Protein AF-A0A1G2HMM0-F1 (afdb_monomer)

Nearest PDB structures (foldseek):
  8q3y-assembly1_B  TM=4.687E-01  e=1.416E-02  Thermoanaerobacter brockii subsp. finnii Ako-1
  4p80-assembly1_A  TM=5.325E-01  e=2.859E-01  synthetic construct
  1a4x-assembly1_A  TM=4.377E-01  e=9.045E-02  Bacillus subtilis
  4p82-assembly1_A-2  TM=4.622E-01  e=2.859E-01  Bacillus subtilis subsp. subtilis str. 168
  4p83-assembly1_D  TM=4.315E-01  e=6.158E-01  synthetic construct

Solvent-accessible surface area (backbone atoms only — not comparable to full-atom values): 6374 Å² total; per-residue (Å²): 109,69,61,59,55,53,50,54,65,73,65,44,81,88,54,83,81,65,60,66,46,81,40,96,29,42,68,71,53,42,52,49,49,49,53,52,44,58,65,49,33,76,83,35,73,77,48,70,69,42,43,50,33,15,36,22,81,91,73,45,28,36,37,44,76,97,48,93,69,62,46,52,39,88,78,45,58,69,69,59,39,51,50,52,52,51,52,51,52,49,54,50,51,51,54,52,53,51,53,54,54,43,58,77,64,68,77,62,135

pLDDT: mean 88.23, std 8.64, range [52.84, 97.75]

InterPro domains:
  IPR001162 UvrC, RNAse H endonuclease domain [PF08459] (1-96)
  IPR001162 UvrC, RNAse H endonuclease domain [PS50165] (1-36)
  IPR038476 UvrC, RNAse H endonuclease domain superfamily [G3DSA:3.30.420.340] (1-106)
  IPR050066 UvrABC system protein C [PTHR30562] (1-108)

Organism: NCBI:txid1802200

Radius of gyration: 15.47 Å; Cα contacts (8 Å, |Δi|>4): 111; chains: 1; bounding box: 44×39×35 Å

Mean predicted aligned error: 5.34 Å

Foldseek 3Di:
DLLVVLLCVLPDPPDDDDQEDEAEADPVSQVSNVVSLVVSCVPDVVSVRYWYWYAHPVQCWIDTPPDPDTDRLVVDDPVSSVVSVVVNVVVVVVVVVVVVVCVVVPVDD

Structure (mmCIF, N/CA/C/O backbone):
data_AF-A0A1G2HMM0-F1
#
_entry.id   AF-A0A1G2HMM0-F1
#
loop_
_atom_site.group_PDB
_atom_site.id
_atom_site.type_symbol
_atom_site.label_atom_id
_atom_site.label_alt_id
_atom_site.label_comp_id
_atom_site.label_asym_id
_atom_site.label_entity_id
_atom_site.label_seq_id
_atom_site.pdbx_PDB_ins_code
_atom_site.Cartn_x
_atom_site.Cartn_y
_atom_site.Cartn_z
_atom_site.occupancy
_atom_site.B_iso_or_equiv
_atom_site.auth_seq_id
_atom_site.auth_comp_id
_atom_site.auth_asym_id
_atom_site.auth_atom_id
_atom_site.pdbx_PDB_model_num
ATOM 1 N N . MET A 1 1 ? 14.718 0.264 -1.260 1.00 81.88 1 MET A N 1
ATOM 2 C CA . MET A 1 1 ? 14.038 -0.746 -2.104 1.00 81.88 1 MET A CA 1
ATOM 3 C C . MET A 1 1 ? 12.610 -0.332 -2.466 1.00 81.88 1 MET A C 1
ATOM 5 O O . MET A 1 1 ? 12.361 -0.150 -3.644 1.00 81.88 1 MET A O 1
ATOM 9 N N . LEU A 1 2 ? 11.707 -0.089 -1.501 1.00 88.75 2 LEU A N 1
ATOM 10 C CA . LEU A 1 2 ? 10.301 0.268 -1.784 1.00 88.75 2 LEU A CA 1
ATOM 11 C C . LEU A 1 2 ? 10.129 1.514 -2.678 1.00 88.75 2 LEU A C 1
ATOM 13 O O . LEU A 1 2 ? 9.435 1.443 -3.687 1.00 88.75 2 LEU A O 1
ATOM 17 N N . LYS A 1 3 ? 10.792 2.631 -2.338 1.00 90.00 3 LYS A N 1
ATOM 18 C CA . LYS A 1 3 ? 10.731 3.885 -3.117 1.00 90.00 3 LYS A CA 1
ATOM 19 C C . LYS A 1 3 ? 11.086 3.677 -4.596 1.00 90.00 3 LYS A C 1
ATOM 21 O O . LYS A 1 3 ? 10.363 4.137 -5.471 1.00 90.00 3 LYS A O 1
ATOM 26 N N . GLU A 1 4 ? 12.153 2.924 -4.858 1.00 91.25 4 GLU A N 1
ATOM 27 C CA . GLU A 1 4 ? 12.613 2.598 -6.213 1.00 91.25 4 GLU A CA 1
ATOM 28 C C . GLU A 1 4 ? 11.582 1.761 -6.980 1.00 91.25 4 GLU A C 1
ATOM 30 O O . GLU A 1 4 ? 11.251 2.073 -8.121 1.00 91.25 4 GLU A O 1
ATOM 35 N N . THR A 1 5 ? 11.023 0.722 -6.350 1.00 91.31 5 THR A N 1
ATOM 36 C CA . THR A 1 5 ? 9.993 -0.125 -6.971 1.00 91.31 5 THR A CA 1
ATOM 37 C C . THR A 1 5 ? 8.753 0.680 -7.355 1.00 91.31 5 THR A C 1
ATOM 39 O O . THR A 1 5 ? 8.249 0.531 -8.468 1.00 91.31 5 THR A O 1
ATOM 42 N N . ILE A 1 6 ? 8.282 1.554 -6.460 1.00 91.62 6 ILE A N 1
ATOM 43 C CA . ILE A 1 6 ? 7.129 2.422 -6.727 1.00 91.62 6 ILE A CA 1
ATOM 44 C C . ILE A 1 6 ? 7.461 3.395 -7.860 1.00 91.62 6 ILE A C 1
ATOM 46 O O . ILE A 1 6 ? 6.689 3.497 -8.810 1.00 91.62 6 ILE A O 1
ATOM 50 N N . SER A 1 7 ? 8.626 4.046 -7.812 1.00 90.44 7 SER A N 1
ATOM 51 C CA . SER A 1 7 ? 9.073 4.973 -8.857 1.00 90.44 7 SER A CA 1
ATOM 52 C C . SER A 1 7 ? 9.068 4.309 -10.239 1.00 90.44 7 SER A C 1
ATOM 54 O O . SER A 1 7 ? 8.381 4.777 -11.149 1.00 90.44 7 SER A O 1
ATOM 56 N N . ARG A 1 8 ? 9.706 3.135 -10.371 1.00 90.50 8 ARG A N 1
ATOM 57 C CA . ARG A 1 8 ? 9.707 2.351 -11.619 1.00 90.50 8 ARG A CA 1
ATOM 58 C C . ARG A 1 8 ? 8.295 1.998 -12.081 1.00 90.50 8 ARG A C 1
ATOM 60 O O . ARG A 1 8 ? 7.976 2.157 -13.257 1.00 90.50 8 ARG A O 1
ATOM 67 N N . ARG A 1 9 ? 7.429 1.554 -11.161 1.00 90.88 9 ARG A N 1
ATOM 68 C CA . ARG A 1 9 ? 6.044 1.168 -11.471 1.00 90.88 9 ARG A CA 1
ATOM 69 C C . ARG A 1 9 ? 5.217 2.330 -12.024 1.00 90.88 9 ARG A C 1
ATOM 71 O O . ARG A 1 9 ? 4.403 2.102 -12.920 1.00 90.88 9 ARG A O 1
ATOM 78 N N . LEU A 1 10 ? 5.390 3.533 -11.474 1.00 88.69 10 LEU A N 1
ATOM 79 C CA . LEU A 1 10 ? 4.644 4.732 -11.875 1.00 88.69 10 LEU A CA 1
ATOM 80 C C . LEU A 1 10 ? 5.235 5.414 -13.120 1.00 88.69 10 LEU A C 1
ATOM 82 O O . LEU A 1 10 ? 4.523 6.123 -13.835 1.00 88.69 10 LEU A O 1
ATOM 86 N N . GLN A 1 11 ? 6.525 5.200 -13.392 1.00 86.44 11 GLN A N 1
ATOM 87 C CA . GLN A 1 11 ? 7.208 5.710 -14.582 1.00 86.44 11 GLN A CA 1
ATOM 88 C C . GLN A 1 11 ? 6.969 4.847 -15.827 1.00 86.44 11 GLN A C 1
ATOM 90 O O . GLN A 1 11 ? 6.933 5.400 -16.929 1.00 86.44 11 GLN A O 1
ATOM 95 N N . HIS A 1 12 ? 6.700 3.548 -15.668 1.00 88.31 12 HIS A N 1
ATOM 96 C CA . HIS A 1 12 ? 6.463 2.624 -16.780 1.00 88.31 12 HIS A CA 1
ATOM 97 C C . HIS A 1 12 ? 5.312 3.087 -17.694 1.00 88.31 12 HIS A C 1
ATOM 99 O O . HIS A 1 12 ? 4.171 3.208 -17.251 1.00 88.31 12 HIS A O 1
ATOM 105 N N . SER A 1 13 ? 5.604 3.353 -18.970 1.00 83.62 13 SER A N 1
ATOM 106 C CA . SER A 1 13 ? 4.648 3.905 -19.945 1.00 83.62 13 SER A CA 1
ATOM 107 C C . SER A 1 13 ? 3.628 2.884 -20.447 1.00 83.62 13 SER A C 1
ATOM 109 O O . SER A 1 13 ? 2.478 3.242 -20.678 1.00 83.62 13 SER A O 1
ATOM 111 N N . GLU A 1 14 ? 4.039 1.625 -20.602 1.00 88.88 14 GLU A N 1
ATOM 112 C CA . GLU A 1 14 ? 3.194 0.578 -21.200 1.00 88.88 14 GLU A CA 1
ATOM 113 C C . GLU A 1 14 ? 2.233 -0.087 -20.210 1.00 88.88 14 GLU A C 1
ATOM 115 O O . GLU A 1 14 ? 1.310 -0.791 -20.609 1.00 88.88 14 GLU A O 1
ATOM 120 N N . TRP A 1 15 ? 2.453 0.086 -18.906 1.00 88.19 15 TRP A N 1
ATOM 121 C CA . TRP A 1 15 ? 1.640 -0.600 -17.910 1.00 88.19 15 TRP A CA 1
ATOM 122 C C . TRP A 1 15 ? 0.403 0.225 -17.580 1.00 88.19 15 TRP A C 1
ATOM 124 O O . TRP A 1 15 ? 0.524 1.436 -17.362 1.00 88.19 15 TRP A O 1
ATOM 134 N N . PRO A 1 16 ? -0.777 -0.411 -17.451 1.00 87.12 16 PRO A N 1
ATOM 135 C CA . PRO A 1 16 ? -1.977 0.297 -17.048 1.00 87.12 16 PRO A CA 1
ATOM 136 C C . PRO A 1 16 ? -1.739 0.976 -15.703 1.00 87.12 16 PRO A C 1
ATOM 138 O O . PRO A 1 16 ? -1.068 0.441 -14.810 1.00 87.12 16 PRO A O 1
ATOM 141 N N . TYR A 1 17 ? -2.254 2.191 -15.579 1.00 87.81 17 TYR A N 1
ATOM 142 C CA . TYR A 1 17 ? -2.060 2.980 -14.378 1.00 87.81 17 TYR A CA 1
ATOM 143 C C . TYR A 1 17 ? -3.018 2.482 -13.285 1.00 87.81 17 TYR A C 1
ATOM 145 O O . TYR A 1 17 ? -4.212 2.368 -13.560 1.00 87.81 17 TYR A O 1
ATOM 153 N N . PRO A 1 18 ? -2.533 2.147 -12.077 1.00 89.94 18 PRO A N 1
ATOM 154 C CA . PRO A 1 18 ? -3.405 1.637 -11.029 1.00 89.94 18 PRO A CA 1
ATOM 155 C C . PRO A 1 18 ? -4.288 2.752 -10.460 1.00 89.94 18 PRO A C 1
ATOM 157 O O . PRO A 1 18 ? -3.849 3.892 -10.312 1.00 89.94 18 PRO A O 1
ATOM 160 N N . GLU A 1 19 ? -5.514 2.403 -10.082 1.00 90.31 19 GLU A N 1
ATOM 161 C CA . GLU A 1 19 ? -6.402 3.289 -9.316 1.00 90.31 19 GLU A CA 1
ATOM 162 C C . GLU A 1 19 ? -6.118 3.196 -7.811 1.00 90.31 19 GLU A C 1
ATOM 164 O O . GLU A 1 19 ? -6.203 4.189 -7.086 1.00 90.31 19 GLU A O 1
ATOM 169 N N . ILE A 1 20 ? -5.715 2.008 -7.346 1.00 92.88 20 ILE A N 1
ATOM 170 C CA . ILE A 1 20 ? -5.376 1.714 -5.952 1.00 92.88 20 ILE A CA 1
ATOM 171 C C . ILE A 1 20 ? -4.049 0.953 -5.903 1.00 92.88 20 ILE A C 1
ATOM 173 O O . ILE A 1 20 ? -3.806 0.042 -6.695 1.00 92.88 20 ILE A O 1
ATOM 177 N N . MET A 1 21 ? -3.196 1.307 -4.946 1.00 94.00 21 MET A N 1
ATOM 178 C CA . MET A 1 21 ? -1.980 0.573 -4.606 1.00 94.00 21 MET A CA 1
ATOM 179 C C . MET A 1 21 ? -2.031 0.161 -3.135 1.00 94.00 21 MET A C 1
ATOM 181 O O . MET A 1 21 ? -2.099 1.018 -2.255 1.00 94.00 21 MET A O 1
ATOM 185 N N . LEU A 1 22 ? -1.983 -1.150 -2.881 1.00 94.38 22 LEU A N 1
ATOM 186 C CA . LEU A 1 22 ? -1.864 -1.727 -1.543 1.00 94.38 22 LEU A CA 1
ATOM 187 C C . LEU A 1 22 ? -0.401 -2.094 -1.271 1.00 94.38 22 LEU A C 1
ATOM 189 O O . LEU A 1 22 ? 0.229 -2.776 -2.078 1.00 94.38 22 LEU A O 1
ATOM 193 N N . ILE A 1 23 ? 0.134 -1.634 -0.144 1.00 93.50 23 ILE A N 1
ATOM 194 C CA . ILE A 1 23 ? 1.529 -1.835 0.256 1.00 93.50 23 ILE A CA 1
ATOM 195 C C . ILE A 1 23 ? 1.586 -2.718 1.505 1.00 93.50 23 ILE A C 1
ATOM 197 O O . ILE A 1 23 ? 0.928 -2.430 2.505 1.00 93.50 23 ILE A O 1
ATOM 201 N N . ASP A 1 24 ? 2.410 -3.763 1.460 1.00 89.12 24 ASP A N 1
ATOM 202 C CA . ASP A 1 24 ? 2.713 -4.624 2.610 1.00 89.12 24 ASP A CA 1
ATOM 203 C C . ASP A 1 24 ? 3.684 -3.924 3.581 1.00 89.12 24 ASP A C 1
ATOM 205 O O . ASP A 1 24 ? 4.907 -4.094 3.524 1.00 89.12 24 ASP A O 1
ATOM 209 N N . GLY A 1 25 ? 3.107 -3.109 4.467 1.00 87.44 25 GLY A N 1
ATOM 210 C CA . GLY A 1 25 ? 3.756 -2.559 5.650 1.00 87.44 25 GLY A CA 1
ATOM 211 C C . GLY A 1 25 ? 3.022 -1.374 6.283 1.00 87.44 25 GLY A C 1
ATOM 212 O O . GLY A 1 25 ? 1.960 -0.932 5.850 1.00 87.44 25 GLY A O 1
ATOM 213 N N . GLY A 1 26 ? 3.570 -0.873 7.392 1.00 90.75 26 GLY A N 1
ATOM 214 C CA . GLY A 1 26 ? 2.908 0.137 8.229 1.00 90.75 26 GLY A CA 1
ATOM 215 C C . GLY A 1 26 ? 3.039 1.586 7.738 1.00 90.75 26 GLY A C 1
ATOM 216 O O . GLY A 1 26 ? 3.545 1.862 6.650 1.00 90.75 26 GLY A O 1
ATOM 217 N N . LYS A 1 27 ? 2.652 2.532 8.604 1.00 91.25 27 LYS A N 1
ATOM 218 C CA . LYS A 1 27 ? 2.620 3.987 8.340 1.00 91.25 27 LYS A CA 1
ATOM 219 C C . LYS A 1 27 ? 3.891 4.560 7.694 1.00 91.25 27 LYS A C 1
ATOM 221 O O . LYS A 1 27 ? 3.798 5.398 6.804 1.00 91.25 27 LYS A O 1
ATOM 226 N N . GLY A 1 28 ? 5.078 4.099 8.095 1.00 92.38 28 GLY A N 1
ATOM 227 C CA . GLY A 1 28 ? 6.340 4.562 7.503 1.00 92.38 28 GLY A CA 1
ATOM 228 C C . GLY A 1 28 ? 6.465 4.239 6.008 1.00 92.38 28 GLY A C 1
ATOM 229 O O . GLY A 1 28 ? 6.956 5.059 5.235 1.00 92.38 28 GLY A O 1
ATOM 230 N N . GLN A 1 29 ? 5.966 3.076 5.582 1.00 93.50 29 GLN A N 1
ATOM 231 C CA . GLN A 1 29 ? 5.963 2.696 4.171 1.00 93.50 29 GLN A CA 1
ATOM 232 C C . GLN A 1 29 ? 4.904 3.455 3.369 1.00 93.50 29 GLN A C 1
ATOM 234 O O . GLN A 1 29 ? 5.198 3.876 2.250 1.00 93.50 29 GLN A O 1
ATOM 239 N N . LEU A 1 30 ? 3.719 3.691 3.949 1.00 95.00 30 LEU A N 1
ATOM 240 C CA . LEU A 1 30 ? 2.715 4.577 3.353 1.00 95.00 30 LEU A CA 1
ATOM 241 C C . LEU A 1 30 ? 3.314 5.962 3.083 1.00 95.00 30 LEU A C 1
ATOM 243 O O . LEU A 1 30 ? 3.245 6.450 1.960 1.00 95.00 30 LEU A O 1
ATOM 247 N N . ASN A 1 31 ? 3.972 6.562 4.078 1.00 94.50 31 ASN A N 1
ATOM 248 C CA . ASN A 1 31 ? 4.594 7.879 3.933 1.00 94.50 31 ASN A CA 1
ATOM 249 C C . ASN A 1 31 ? 5.659 7.898 2.827 1.00 94.50 31 ASN A C 1
ATOM 251 O O . ASN A 1 31 ? 5.677 8.812 2.005 1.00 94.50 31 ASN A O 1
ATOM 255 N N . ALA A 1 32 ? 6.508 6.867 2.756 1.00 94.31 32 ALA A N 1
ATOM 256 C CA . ALA A 1 32 ? 7.509 6.751 1.698 1.00 94.31 32 ALA A CA 1
ATOM 257 C C . ALA A 1 32 ? 6.877 6.649 0.297 1.00 94.31 32 ALA A C 1
ATOM 259 O O . ALA A 1 32 ? 7.415 7.198 -0.661 1.00 94.31 32 ALA A O 1
ATOM 260 N N . ALA A 1 33 ? 5.742 5.961 0.169 1.00 94.38 33 ALA A N 1
ATOM 261 C CA . ALA A 1 33 ? 5.008 5.852 -1.087 1.00 94.38 33 ALA A CA 1
ATOM 262 C C . ALA A 1 33 ? 4.327 7.167 -1.489 1.00 94.38 33 ALA A C 1
ATOM 264 O O . ALA A 1 33 ? 4.364 7.543 -2.661 1.00 94.38 33 ALA A O 1
ATOM 265 N N . LEU A 1 34 ? 3.753 7.886 -0.522 1.00 93.88 34 LEU A N 1
ATOM 266 C CA . LEU A 1 34 ? 3.143 9.198 -0.741 1.00 93.88 34 LEU A CA 1
ATOM 267 C C . LEU A 1 34 ? 4.170 10.242 -1.179 1.00 93.88 34 LEU A C 1
ATOM 269 O O . LEU A 1 34 ? 3.888 11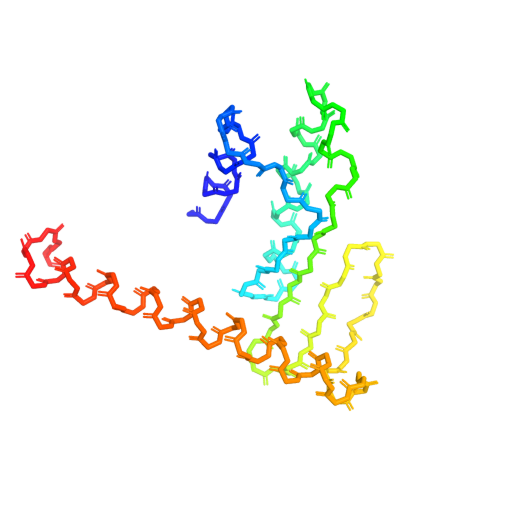.039 -2.069 1.00 93.88 34 LEU A O 1
ATOM 273 N N . GLU A 1 35 ? 5.380 10.205 -0.622 1.00 93.12 35 GLU A N 1
ATOM 274 C CA . GLU A 1 35 ? 6.486 11.061 -1.057 1.00 93.12 35 GLU A CA 1
ATOM 275 C C . GLU A 1 35 ? 6.782 10.874 -2.557 1.00 93.12 35 GLU A C 1
ATOM 277 O O . GLU A 1 35 ? 6.815 11.848 -3.311 1.00 93.12 35 GLU A O 1
ATOM 282 N N . ILE A 1 36 ? 6.896 9.621 -3.017 1.00 92.00 36 ILE A N 1
ATOM 283 C CA . ILE A 1 36 ? 7.119 9.301 -4.436 1.00 92.00 36 ILE A CA 1
ATOM 284 C C . ILE A 1 36 ? 5.919 9.691 -5.299 1.00 92.00 36 ILE A C 1
ATOM 286 O O . ILE A 1 36 ? 6.103 10.229 -6.393 1.00 92.00 36 ILE A O 1
ATOM 290 N N . LYS A 1 37 ? 4.690 9.462 -4.819 1.00 90.81 37 LYS A N 1
ATOM 291 C CA . LYS A 1 37 ? 3.467 9.891 -5.507 1.00 90.81 37 LYS A CA 1
ATOM 292 C C . LYS A 1 37 ? 3.473 11.404 -5.727 1.00 90.81 37 LYS A C 1
ATOM 294 O O . LYS A 1 37 ? 3.230 11.841 -6.847 1.00 90.81 37 LYS A O 1
ATOM 299 N N . ASN A 1 38 ? 3.796 12.188 -4.701 1.00 89.00 38 ASN A N 1
ATOM 300 C CA . ASN A 1 38 ? 3.805 13.650 -4.763 1.00 89.00 38 ASN A CA 1
ATOM 301 C C . ASN A 1 38 ? 4.898 14.181 -5.696 1.00 89.00 38 ASN A C 1
ATOM 303 O O . ASN A 1 38 ? 4.624 15.049 -6.523 1.00 89.00 38 ASN A O 1
ATOM 307 N N . GLN A 1 39 ? 6.104 13.610 -5.637 1.00 86.25 39 GLN A N 1
ATOM 308 C CA . GLN A 1 39 ? 7.176 13.925 -6.588 1.00 86.25 39 GLN A CA 1
ATOM 309 C C . GLN A 1 39 ? 6.763 13.584 -8.027 1.00 86.25 39 GLN A C 1
ATOM 311 O O . GLN A 1 39 ? 7.016 14.350 -8.957 1.00 86.25 39 GLN A O 1
ATOM 316 N N . SER A 1 40 ? 6.078 12.451 -8.211 1.00 81.06 40 SER A N 1
ATOM 317 C CA . SER A 1 40 ? 5.673 11.971 -9.533 1.00 81.06 40 SER A CA 1
ATOM 318 C C . SER A 1 40 ? 4.491 12.748 -10.125 1.00 81.06 40 SER A C 1
ATOM 320 O O . SER A 1 40 ? 4.410 12.979 -11.331 1.00 81.06 40 SER A O 1
ATOM 322 N N . ALA A 1 41 ? 3.574 13.202 -9.270 1.00 74.81 41 ALA A N 1
ATOM 323 C CA . ALA A 1 41 ? 2.389 13.958 -9.660 1.00 74.81 41 ALA A CA 1
ATOM 324 C C . ALA A 1 41 ? 2.711 15.340 -10.251 1.00 74.81 41 ALA A C 1
ATOM 326 O O . ALA A 1 41 ? 1.854 15.910 -10.927 1.00 74.81 41 ALA A O 1
ATOM 327 N N . SER A 1 42 ? 3.931 15.849 -10.038 1.00 68.69 42 SER A N 1
ATOM 328 C CA . SER A 1 42 ? 4.419 17.095 -10.640 1.00 68.69 42 SER A CA 1
ATOM 329 C C . SER A 1 42 ? 4.469 17.028 -12.177 1.00 68.69 42 SER A C 1
ATOM 331 O O . SER A 1 42 ? 4.205 18.020 -12.848 1.00 68.69 42 SER A O 1
ATOM 333 N N . TRP A 1 43 ? 4.716 15.844 -12.753 1.00 68.12 43 TRP A N 1
ATOM 334 C CA . TRP A 1 43 ? 4.902 15.661 -14.201 1.00 68.12 43 TRP A CA 1
ATOM 335 C C . TRP A 1 43 ? 3.879 14.716 -14.861 1.00 68.12 43 TRP A C 1
ATOM 337 O O . TRP A 1 43 ? 3.873 14.577 -16.084 1.00 68.12 43 TRP A O 1
ATOM 347 N N . ARG A 1 44 ? 2.967 14.089 -14.095 1.00 71.44 44 ARG A N 1
ATOM 348 C CA . ARG A 1 44 ? 1.864 13.261 -14.630 1.00 71.44 44 ARG A CA 1
ATOM 349 C C . ARG A 1 44 ? 0.554 13.435 -13.852 1.00 71.44 44 ARG A C 1
ATOM 351 O O . ARG A 1 44 ? 0.386 12.917 -12.751 1.00 71.44 44 ARG A O 1
ATOM 358 N N . THR A 1 45 ? -0.449 14.042 -14.487 1.00 72.19 45 THR A N 1
ATOM 359 C CA . THR A 1 45 ? -1.776 14.297 -13.889 1.00 72.19 45 THR A CA 1
ATOM 360 C C . THR A 1 45 ? -2.504 13.029 -13.432 1.00 72.19 45 THR A C 1
ATOM 362 O O . THR A 1 45 ? -3.150 13.051 -12.388 1.00 72.19 45 THR A O 1
ATOM 365 N N . LYS A 1 46 ? -2.355 11.902 -14.148 1.00 75.50 46 LYS A N 1
ATOM 366 C CA . LYS A 1 46 ? -3.003 10.621 -13.789 1.00 75.50 46 LYS A CA 1
ATOM 367 C C . LYS A 1 46 ? -2.595 10.107 -12.399 1.00 75.50 46 LYS A C 1
ATOM 369 O O . LYS A 1 46 ? -3.356 9.383 -11.769 1.00 75.50 46 LYS A O 1
ATOM 374 N N . ILE A 1 47 ? -1.436 10.532 -11.888 1.00 79.88 47 ILE A N 1
ATOM 375 C CA . ILE A 1 47 ? -0.910 10.116 -10.581 1.00 79.88 47 ILE A CA 1
ATOM 376 C C . ILE A 1 47 ? -1.713 10.699 -9.420 1.00 79.88 47 ILE A C 1
ATOM 378 O O . ILE A 1 47 ? -1.806 10.073 -8.365 1.00 79.88 47 ILE A O 1
ATOM 382 N N . LYS A 1 48 ? -2.353 11.856 -9.618 1.00 79.06 48 LYS A N 1
ATOM 383 C CA . LYS A 1 48 ? -3.135 12.534 -8.575 1.00 79.06 48 LYS A CA 1
ATOM 384 C C . LYS A 1 48 ? -4.280 11.662 -8.047 1.00 79.06 48 LYS A C 1
ATOM 386 O O . LYS A 1 48 ? -4.573 11.702 -6.854 1.00 79.06 48 LYS A O 1
ATOM 391 N N . ASN A 1 49 ? -4.853 10.821 -8.910 1.00 85.38 49 ASN A N 1
ATOM 392 C CA . ASN A 1 49 ? -6.008 9.983 -8.584 1.00 85.38 49 ASN A CA 1
ATOM 393 C C . ASN A 1 49 ? -5.644 8.637 -7.939 1.00 85.38 49 ASN A C 1
ATOM 395 O O . ASN A 1 49 ? -6.530 7.978 -7.404 1.00 85.38 49 ASN A O 1
ATOM 399 N N . LEU A 1 50 ? -4.365 8.239 -7.942 1.00 91.12 50 LEU A N 1
ATOM 400 C CA . LEU A 1 50 ? -3.922 6.992 -7.311 1.00 91.12 50 LEU A CA 1
ATOM 401 C C . LEU A 1 50 ? -4.185 7.030 -5.805 1.00 91.12 50 LEU A C 1
ATOM 403 O O . LEU A 1 50 ? -3.634 7.888 -5.120 1.00 91.12 50 LEU A O 1
ATOM 407 N N . LYS A 1 51 ? -4.946 6.081 -5.266 1.00 93.62 51 LYS A N 1
ATOM 408 C CA . LYS A 1 51 ? -5.077 5.904 -3.815 1.00 93.62 51 LYS A CA 1
ATOM 409 C C . LYS A 1 51 ? -4.035 4.927 -3.298 1.00 93.62 51 LYS A C 1
ATOM 411 O O . LYS A 1 51 ? -3.887 3.834 -3.840 1.00 93.62 51 LYS A O 1
ATOM 416 N N . ILE A 1 52 ? -3.328 5.312 -2.239 1.00 95.12 52 ILE A N 1
ATOM 417 C CA . ILE A 1 52 ? -2.346 4.439 -1.590 1.00 95.12 52 ILE A CA 1
ATOM 418 C C . ILE A 1 52 ? -2.876 3.996 -0.228 1.00 95.12 52 ILE A C 1
ATOM 420 O O . ILE A 1 52 ? -3.314 4.809 0.589 1.00 95.12 52 ILE A O 1
ATOM 424 N N . ILE A 1 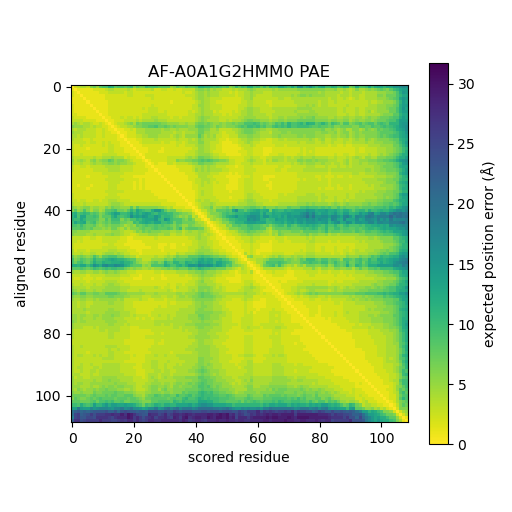53 ? -2.835 2.686 -0.007 1.00 95.56 53 ILE A N 1
ATOM 425 C CA . ILE A 1 53 ? -3.223 2.018 1.232 1.00 95.56 53 ILE A CA 1
ATOM 426 C C . ILE A 1 53 ? -2.042 1.154 1.667 1.00 95.56 53 ILE A C 1
ATOM 428 O O . ILE A 1 53 ? -1.345 0.585 0.827 1.00 95.56 53 ILE A O 1
ATOM 432 N N . SER A 1 54 ? -1.807 1.025 2.967 1.00 94.75 54 SER A N 1
ATOM 433 C CA . SER A 1 54 ? -0.815 0.088 3.487 1.00 94.75 54 SER A CA 1
ATOM 434 C C . SER A 1 54 ? -1.380 -0.768 4.617 1.00 94.75 54 SER A C 1
ATOM 436 O O . SER A 1 54 ? -2.248 -0.314 5.363 1.00 94.75 54 SER A O 1
ATOM 438 N N . ILE A 1 55 ? -0.909 -2.011 4.732 1.00 92.81 55 ILE A N 1
ATOM 439 C CA . ILE A 1 55 ? -1.320 -2.959 5.774 1.00 92.81 55 ILE A CA 1
ATOM 440 C C . ILE A 1 55 ? -0.143 -3.323 6.679 1.00 92.81 55 ILE A C 1
ATOM 442 O O . ILE A 1 55 ? 0.896 -3.791 6.225 1.00 92.81 55 ILE A O 1
ATOM 446 N N . ALA A 1 56 ? -0.303 -3.141 7.990 1.00 88.19 56 ALA A N 1
ATOM 447 C CA . ALA A 1 56 ? 0.676 -3.626 8.959 1.00 88.19 56 ALA A CA 1
ATOM 448 C C . ALA A 1 56 ? 0.339 -5.059 9.399 1.00 88.19 56 ALA A C 1
ATOM 450 O O . ALA A 1 56 ? -0.577 -5.256 10.200 1.00 88.19 56 ALA A O 1
ATOM 451 N N . LYS A 1 57 ? 1.120 -6.048 8.939 1.00 74.38 57 LYS A N 1
ATOM 452 C CA . LYS A 1 57 ? 0.922 -7.485 9.228 1.00 74.38 57 LYS A CA 1
ATOM 453 C C . LYS A 1 57 ? 0.680 -7.827 10.698 1.00 74.38 57 LYS A C 1
ATOM 455 O O . LYS A 1 57 ? -0.184 -8.641 10.993 1.00 74.38 57 LYS A O 1
ATOM 460 N N . GLY A 1 58 ? 1.404 -7.190 11.620 1.00 78.00 58 GLY A N 1
ATOM 461 C CA . GLY A 1 58 ? 1.285 -7.494 13.050 1.00 78.00 58 GLY A CA 1
ATOM 462 C C . GLY A 1 58 ? -0.039 -7.051 13.683 1.00 78.00 58 GLY A C 1
ATOM 463 O O . GLY A 1 58 ? -0.566 -7.754 14.535 1.00 78.00 58 GLY A O 1
ATOM 464 N N . LYS A 1 59 ? -0.582 -5.897 13.274 1.00 75.38 59 LYS A N 1
ATOM 465 C CA . LYS A 1 59 ? -1.804 -5.321 13.868 1.00 75.38 59 LYS A CA 1
ATOM 466 C C . LYS A 1 59 ? -3.058 -5.523 13.019 1.00 75.38 59 LYS A C 1
ATOM 468 O O . LYS A 1 59 ? -4.150 -5.244 13.49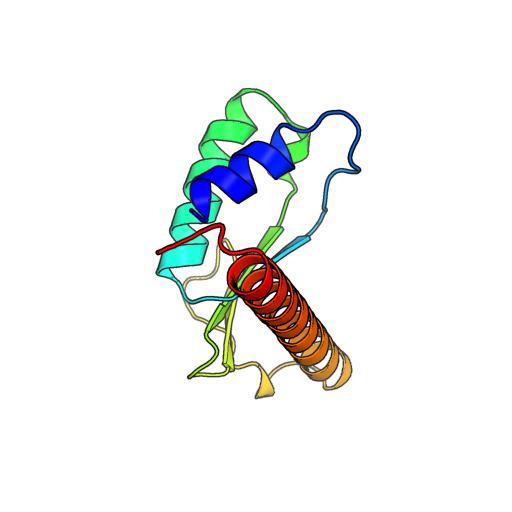8 1.00 75.38 59 LYS A O 1
ATOM 473 N N . GLN A 1 60 ? -2.905 -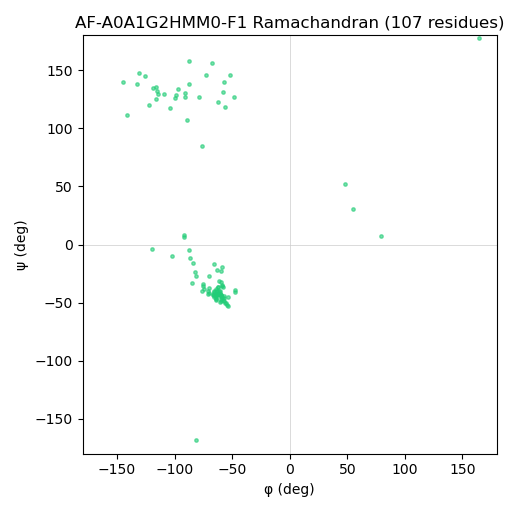5.992 11.776 1.00 87.56 60 GLN A N 1
ATOM 474 C CA . GLN A 1 60 ? -3.983 -6.070 10.784 1.00 87.56 60 GLN A CA 1
ATOM 475 C C . GLN A 1 60 ? -4.754 -4.747 10.699 1.00 87.56 60 GLN A C 1
ATOM 477 O O . GLN A 1 60 ? -5.974 -4.684 10.828 1.00 87.56 60 GLN A O 1
ATOM 482 N N . GLU A 1 61 ? -4.008 -3.665 10.523 1.00 93.00 61 GLU A N 1
ATOM 483 C CA . GLU A 1 61 ? -4.523 -2.303 10.438 1.00 93.00 61 GLU A CA 1
ATOM 484 C C . GLU A 1 61 ? -4.231 -1.737 9.052 1.00 93.00 61 GLU A C 1
ATOM 486 O O . GLU A 1 61 ? -3.110 -1.876 8.548 1.00 93.00 61 GLU A O 1
ATOM 491 N N . LEU A 1 62 ? -5.233 -1.086 8.458 1.00 94.56 62 LEU A N 1
ATOM 492 C CA . LEU A 1 62 ? -5.082 -0.324 7.228 1.00 94.56 62 LEU A CA 1
ATOM 493 C C . LEU A 1 62 ? -4.746 1.126 7.527 1.00 94.56 62 LEU A C 1
ATOM 495 O O . LEU A 1 62 ? -5.495 1.823 8.212 1.00 94.56 62 LEU A O 1
ATOM 499 N N . PHE A 1 63 ? -3.674 1.600 6.913 1.00 95.31 63 PHE A N 1
ATOM 500 C CA . PHE A 1 63 ? -3.344 3.011 6.824 1.00 95.31 63 PHE A CA 1
ATOM 501 C C . PHE A 1 63 ? -3.769 3.506 5.446 1.00 95.31 63 PHE A C 1
ATOM 503 O O . PHE A 1 63 ? -3.400 2.917 4.431 1.00 95.31 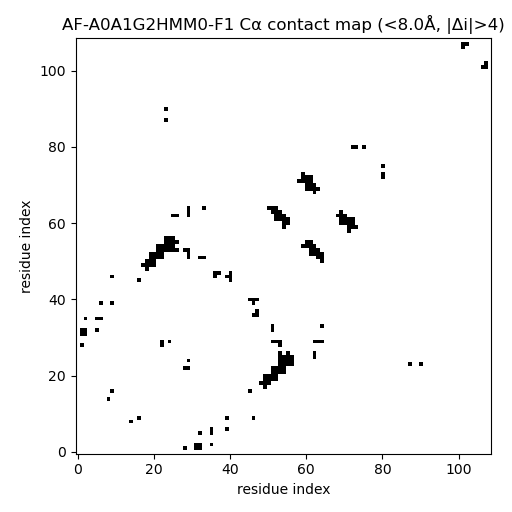63 PHE A O 1
ATOM 510 N N . ILE A 1 64 ? -4.565 4.569 5.407 1.00 94.44 64 ILE A N 1
ATOM 511 C CA . ILE A 1 64 ? -5.144 5.100 4.172 1.00 94.44 64 ILE A CA 1
ATOM 512 C C . ILE A 1 64 ? -4.639 6.524 3.983 1.00 94.44 64 ILE A C 1
ATOM 514 O O . ILE A 1 64 ? -4.649 7.319 4.922 1.00 94.44 64 ILE A O 1
ATOM 518 N N . GLU A 1 65 ? -4.219 6.852 2.763 1.00 93.19 65 GLU A N 1
ATOM 519 C CA . GLU A 1 65 ? -3.879 8.219 2.376 1.00 93.19 65 GLU A CA 1
ATOM 520 C C . GLU A 1 65 ? -4.970 9.222 2.799 1.00 93.19 65 GLU A C 1
ATOM 522 O O . GLU A 1 65 ? -6.144 9.065 2.460 1.00 93.19 65 GLU A O 1
ATOM 527 N N . GLY A 1 66 ? -4.565 10.272 3.519 1.00 91.12 66 GLY A N 1
ATOM 528 C CA . GLY A 1 66 ? -5.467 11.323 3.996 1.00 91.12 66 GLY A CA 1
ATOM 529 C C . GLY A 1 66 ? -6.278 10.964 5.246 1.00 91.12 66 GLY A C 1
ATOM 530 O O . GLY A 1 66 ? -7.156 11.736 5.620 1.00 91.12 66 GLY A O 1
ATOM 531 N N . LYS A 1 67 ? -6.010 9.823 5.899 1.00 92.94 67 LYS A N 1
ATOM 532 C CA . LYS A 1 67 ? -6.579 9.478 7.210 1.00 92.94 67 LYS A CA 1
ATOM 533 C C . LYS A 1 67 ? -5.493 9.386 8.277 1.00 92.94 67 LYS A C 1
ATOM 535 O O . LYS A 1 67 ? -4.500 8.684 8.099 1.00 92.94 67 LYS A O 1
ATOM 540 N N . ASP A 1 68 ? -5.729 10.033 9.415 1.00 88.81 68 ASP A N 1
ATOM 541 C CA . ASP A 1 68 ? -4.776 10.036 10.531 1.00 88.81 68 ASP A CA 1
ATOM 542 C C . ASP A 1 68 ? -4.779 8.721 11.314 1.00 88.81 68 ASP A C 1
ATOM 544 O O . ASP A 1 68 ? -3.718 8.211 11.693 1.00 88.81 68 ASP A O 1
ATOM 548 N N . ASN A 1 69 ? -5.976 8.167 11.525 1.00 92.38 69 ASN A N 1
ATOM 549 C CA . ASN A 1 69 ? -6.188 6.954 12.302 1.00 92.38 69 ASN A CA 1
ATOM 550 C C . ASN A 1 69 ? -6.295 5.726 11.389 1.00 92.38 69 ASN A C 1
ATOM 552 O O . ASN A 1 69 ? -7.035 5.768 10.396 1.00 92.38 69 ASN A O 1
ATOM 556 N N . PRO A 1 70 ? -5.599 4.623 11.718 1.00 94.00 70 PRO A N 1
ATOM 557 C CA . PRO A 1 70 ? -5.745 3.382 10.982 1.00 94.00 70 PRO A CA 1
ATOM 558 C C . PRO A 1 70 ? -7.133 2.770 11.186 1.00 94.00 70 PRO A C 1
ATOM 560 O O . PRO A 1 70 ? -7.793 2.988 12.203 1.00 94.00 70 PRO A O 1
ATOM 563 N N . ILE A 1 71 ? -7.553 1.954 10.223 1.00 94.19 71 ILE A N 1
ATOM 564 C CA . ILE A 1 71 ? -8.784 1.170 10.312 1.00 94.19 71 ILE A CA 1
ATOM 565 C C . ILE A 1 71 ? -8.401 -0.281 10.612 1.00 94.19 71 ILE A C 1
ATOM 567 O O . ILE A 1 71 ? -7.739 -0.907 9.779 1.00 94.19 71 ILE A O 1
ATOM 571 N N . PRO A 1 72 ? -8.809 -0.848 11.760 1.00 94.56 72 PRO A N 1
ATOM 572 C CA . PRO A 1 72 ? -8.646 -2.273 12.015 1.00 94.56 72 PRO A CA 1
ATOM 573 C C . PRO A 1 72 ? -9.358 -3.086 10.933 1.00 94.56 72 PRO A C 1
ATOM 575 O O . PRO A 1 72 ? -10.532 -2.844 10.654 1.00 94.56 72 PRO A O 1
ATOM 578 N N . LEU A 1 73 ? -8.681 -4.074 10.346 1.00 93.50 73 LEU A N 1
ATOM 579 C CA . LEU A 1 73 ? -9.223 -4.854 9.231 1.00 93.50 73 LEU A CA 1
ATOM 580 C C . LEU A 1 73 ? -10.535 -5.548 9.620 1.00 93.50 73 LEU A C 1
ATOM 582 O O . LEU A 1 73 ? -11.466 -5.601 8.825 1.00 93.50 73 LEU A O 1
ATOM 586 N N . LYS A 1 74 ? -10.639 -6.000 10.877 1.00 94.06 74 LYS A N 1
ATOM 587 C CA . LYS A 1 74 ? -11.843 -6.621 11.456 1.00 94.06 74 LYS A CA 1
ATOM 588 C C . LYS A 1 74 ? -13.097 -5.732 11.429 1.00 94.06 74 LYS A C 1
ATOM 590 O O . LYS A 1 74 ? -14.194 -6.250 11.584 1.00 94.06 74 LYS A O 1
ATOM 595 N N . ASN A 1 75 ? -12.935 -4.415 11.277 1.00 95.75 75 ASN A N 1
ATOM 596 C CA . ASN A 1 75 ? -14.047 -3.466 11.205 1.00 95.75 75 ASN A CA 1
ATOM 597 C C . ASN A 1 75 ? -14.569 -3.289 9.766 1.00 95.75 75 ASN A C 1
ATOM 599 O O . ASN A 1 75 ? -15.521 -2.541 9.555 1.00 95.75 75 ASN A O 1
ATOM 603 N N . LEU A 1 76 ? -13.932 -3.912 8.770 1.00 95.12 76 LEU A N 1
ATOM 604 C CA . LEU A 1 76 ? -14.363 -3.858 7.376 1.00 95.12 76 LEU A CA 1
ATOM 605 C C . LEU A 1 76 ? -15.393 -4.953 7.072 1.00 95.12 76 LEU A C 1
ATOM 607 O O . LEU A 1 76 ? -15.414 -5.981 7.755 1.00 95.12 76 LEU A O 1
ATOM 611 N N . PRO A 1 77 ? -16.207 -4.779 6.013 1.00 97.75 77 PRO A N 1
ATOM 612 C CA . PRO A 1 77 ? -17.040 -5.856 5.489 1.00 97.75 77 PRO A CA 1
ATOM 613 C C . PRO A 1 77 ? -16.215 -7.118 5.220 1.00 97.75 77 PRO A C 1
ATOM 615 O O . PRO A 1 77 ? -15.046 -7.036 4.824 1.00 97.75 77 PRO A O 1
ATOM 618 N N . ARG A 1 78 ? -16.824 -8.290 5.420 1.00 96.50 78 ARG A N 1
ATOM 619 C CA . ARG A 1 78 ? -16.134 -9.588 5.367 1.00 96.50 78 ARG A CA 1
ATOM 620 C C . ARG A 1 78 ? -15.457 -9.828 4.017 1.00 96.50 78 ARG A C 1
ATOM 622 O O . ARG A 1 78 ? -14.362 -10.380 3.965 1.00 96.50 78 ARG A O 1
ATOM 629 N N . GLU A 1 79 ? -16.084 -9.390 2.938 1.00 97.31 79 GLU A N 1
ATOM 630 C CA . GLU A 1 79 ? -15.590 -9.511 1.570 1.00 97.31 79 GLU A CA 1
ATOM 631 C C . GLU A 1 79 ? -14.298 -8.705 1.389 1.00 97.31 79 GLU A C 1
ATOM 633 O O . GLU A 1 79 ? -13.318 -9.209 0.846 1.00 97.31 79 GLU A O 1
ATOM 638 N N . ILE A 1 80 ? -14.269 -7.479 1.920 1.00 94.88 80 ILE A N 1
ATOM 639 C CA . ILE A 1 80 ? -13.101 -6.592 1.866 1.00 94.88 80 ILE A CA 1
ATOM 640 C C . ILE A 1 80 ? -11.985 -7.111 2.771 1.00 94.88 80 ILE A C 1
ATOM 642 O O . ILE A 1 80 ? -10.826 -7.141 2.360 1.00 94.88 80 ILE A O 1
ATOM 646 N N . TYR A 1 81 ? -12.329 -7.562 3.979 1.00 94.56 81 TYR A N 1
ATOM 647 C CA . TYR A 1 81 ? -11.391 -8.213 4.890 1.00 94.56 81 TYR A CA 1
ATOM 648 C C . TYR A 1 81 ? -10.682 -9.390 4.203 1.00 94.56 81 TYR A C 1
ATOM 650 O O . TYR A 1 81 ? -9.451 -9.431 4.150 1.00 94.56 81 TYR A O 1
ATOM 658 N N . ASN A 1 82 ? -11.455 -10.306 3.613 1.00 95.06 82 ASN A N 1
ATOM 659 C CA . ASN A 1 82 ? -10.927 -11.488 2.935 1.00 95.06 82 ASN A CA 1
ATOM 660 C C . ASN A 1 82 ? -10.075 -11.119 1.717 1.00 95.06 82 ASN A C 1
ATOM 662 O O . ASN A 1 82 ? -8.996 -11.683 1.540 1.00 95.06 82 ASN A O 1
ATOM 666 N N . LEU A 1 83 ? -10.523 -10.152 0.910 1.00 95.00 83 LEU A N 1
ATOM 667 C CA . LEU A 1 83 ? -9.783 -9.689 -0.262 1.00 95.00 83 LEU A CA 1
ATOM 668 C C . LEU A 1 83 ? -8.398 -9.157 0.122 1.00 95.00 83 LEU A C 1
ATOM 670 O O . LEU A 1 83 ? -7.401 -9.506 -0.505 1.00 95.00 83 LEU A O 1
ATOM 674 N N . ILE A 1 84 ? -8.313 -8.339 1.170 1.00 93.25 84 ILE A N 1
ATOM 675 C CA . ILE A 1 84 ? -7.040 -7.750 1.597 1.00 93.25 84 ILE A CA 1
ATOM 676 C C . ILE A 1 84 ? -6.084 -8.829 2.109 1.00 93.25 84 ILE A C 1
ATOM 678 O O . ILE A 1 84 ? -4.902 -8.796 1.769 1.00 93.25 84 ILE A O 1
ATOM 682 N N . LEU A 1 85 ? -6.580 -9.812 2.866 1.00 91.25 85 LEU A N 1
ATOM 683 C CA . LEU A 1 85 ? -5.756 -10.941 3.303 1.00 91.25 85 LEU A CA 1
ATOM 684 C C . LEU A 1 85 ? -5.246 -11.780 2.128 1.00 91.25 85 LEU A C 1
ATOM 686 O O . LEU A 1 85 ? -4.090 -12.196 2.136 1.00 91.25 85 LEU A O 1
ATOM 690 N N . GLN A 1 86 ? -6.080 -12.013 1.113 1.00 93.56 86 GLN A N 1
ATOM 691 C CA . GLN A 1 86 ? -5.671 -12.738 -0.091 1.00 93.56 86 GLN A CA 1
ATOM 692 C C . GLN A 1 86 ? -4.584 -11.983 -0.863 1.00 93.56 86 GLN A C 1
ATOM 694 O O . GLN A 1 86 ? -3.591 -12.590 -1.262 1.00 93.56 86 GLN A O 1
ATOM 699 N N . LEU A 1 87 ? -4.734 -10.665 -1.030 1.00 93.00 87 LEU A N 1
ATOM 700 C CA . LEU A 1 87 ? -3.733 -9.823 -1.687 1.00 93.00 87 LEU A CA 1
ATOM 701 C C . LEU A 1 87 ? -2.399 -9.821 -0.929 1.00 93.00 87 LEU A C 1
ATOM 703 O O . LEU A 1 87 ? -1.343 -9.938 -1.551 1.00 93.00 87 LEU A O 1
ATOM 707 N N . ASP A 1 88 ? -2.436 -9.725 0.401 1.00 89.31 88 ASP A N 1
ATOM 708 C CA . ASP A 1 88 ? -1.232 -9.753 1.238 1.00 89.31 88 ASP A CA 1
ATOM 709 C C . ASP A 1 88 ? -0.532 -11.122 1.196 1.00 89.31 88 ASP A C 1
ATOM 711 O O . ASP A 1 88 ? 0.688 -11.209 1.014 1.00 89.31 88 ASP A O 1
ATOM 715 N N . ALA A 1 89 ? -1.307 -12.208 1.281 1.00 8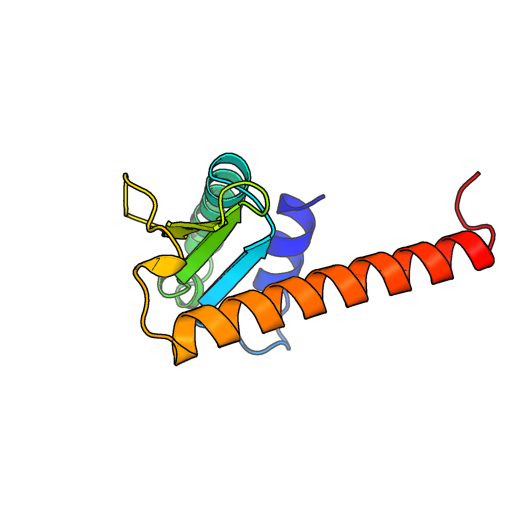9.88 89 ALA A N 1
ATOM 716 C CA . ALA A 1 89 ? -0.791 -13.566 1.157 1.00 89.88 89 ALA A CA 1
ATOM 717 C C . ALA A 1 89 ? -0.129 -13.793 -0.209 1.00 89.88 89 ALA A C 1
ATOM 719 O O . ALA A 1 89 ? 0.951 -14.383 -0.282 1.00 89.88 89 ALA A O 1
ATOM 720 N N . GLU A 1 90 ? -0.734 -13.283 -1.282 1.00 93.81 90 GLU A N 1
ATOM 721 C CA . GLU A 1 90 ? -0.208 -13.420 -2.637 1.00 93.81 90 GLU A CA 1
ATOM 722 C C . GLU A 1 90 ? 1.066 -12.590 -2.853 1.00 93.81 90 GLU A C 1
ATOM 724 O O . GLU A 1 90 ? 2.050 -13.097 -3.400 1.00 93.81 90 GLU A O 1
ATOM 729 N N . ALA A 1 91 ? 1.109 -11.355 -2.343 1.00 90.62 91 ALA A N 1
ATOM 730 C CA . ALA A 1 91 ?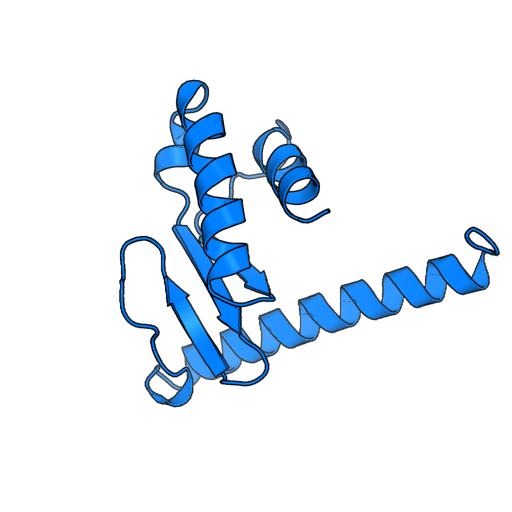 2.314 -10.527 -2.368 1.00 90.62 91 ALA A CA 1
ATOM 731 C C . ALA A 1 91 ? 3.472 -11.195 -1.605 1.00 90.62 91 ALA A C 1
ATOM 733 O O . ALA A 1 91 ? 4.605 -11.268 -2.096 1.00 90.62 91 ALA A O 1
ATOM 734 N N . HIS A 1 92 ? 3.181 -11.757 -0.430 1.00 88.06 92 HIS A N 1
ATOM 735 C CA . HIS A 1 92 ? 4.159 -12.481 0.372 1.00 88.06 92 HIS A CA 1
ATOM 736 C C . HIS A 1 92 ? 4.644 -13.765 -0.316 1.00 88.06 92 HIS A C 1
ATOM 738 O O . HIS A 1 92 ? 5.853 -14.015 -0.384 1.00 88.06 92 HIS A O 1
ATOM 744 N N . ARG A 1 93 ? 3.722 -14.558 -0.883 1.00 92.50 93 ARG A N 1
ATOM 745 C CA . ARG A 1 93 ? 4.031 -15.773 -1.653 1.00 92.50 93 ARG A CA 1
ATOM 746 C C . ARG A 1 93 ? 4.950 -15.454 -2.825 1.00 92.50 93 ARG A C 1
ATOM 748 O O . ARG A 1 93 ? 5.942 -16.164 -3.028 1.00 92.50 93 ARG A O 1
ATOM 755 N N . PHE A 1 94 ? 4.653 -14.391 -3.570 1.00 92.88 94 PHE A N 1
ATOM 756 C CA . PHE A 1 94 ? 5.466 -13.947 -4.697 1.00 92.88 94 PHE A CA 1
ATOM 757 C C . PHE A 1 94 ? 6.886 -13.582 -4.249 1.00 92.88 94 PHE A C 1
ATOM 759 O O . PHE A 1 94 ? 7.858 -14.110 -4.798 1.00 92.88 94 PHE A O 1
ATOM 766 N N . ALA A 1 95 ? 7.015 -12.760 -3.201 1.00 88.88 95 ALA A N 1
ATOM 767 C CA . ALA A 1 95 ? 8.309 -12.343 -2.665 1.00 88.88 95 ALA A CA 1
ATOM 768 C C . ALA A 1 95 ? 9.154 -13.539 -2.190 1.00 88.88 95 ALA A C 1
ATOM 770 O O . ALA A 1 95 ? 10.311 -13.681 -2.595 1.00 88.88 95 ALA A O 1
ATOM 771 N N . ILE A 1 96 ? 8.577 -14.449 -1.395 1.00 90.19 96 ILE A N 1
ATOM 772 C CA . ILE A 1 96 ? 9.272 -15.659 -0.924 1.00 90.19 96 ILE A CA 1
ATOM 773 C C . ILE A 1 96 ? 9.725 -16.521 -2.100 1.00 90.19 96 ILE A C 1
ATOM 775 O O . ILE A 1 96 ? 10.870 -16.978 -2.131 1.00 90.19 96 ILE A O 1
ATOM 779 N N . THR A 1 97 ? 8.835 -16.761 -3.064 1.00 92.88 97 THR A N 1
ATOM 780 C CA . THR A 1 97 ? 9.128 -17.613 -4.223 1.00 92.88 97 THR A CA 1
ATOM 781 C C . THR A 1 97 ? 10.279 -17.033 -5.041 1.00 92.88 97 THR A C 1
ATOM 783 O O . THR A 1 97 ? 11.200 -17.761 -5.422 1.00 92.88 97 THR A O 1
ATOM 786 N N . TYR A 1 98 ? 10.277 -15.716 -5.251 1.00 89.81 98 TYR A N 1
ATOM 787 C CA . TYR A 1 98 ? 11.342 -15.017 -5.957 1.00 89.81 98 TYR A CA 1
ATOM 788 C C . TYR A 1 98 ? 12.685 -15.104 -5.215 1.00 89.81 98 TYR A C 1
ATOM 790 O O . TYR A 1 98 ? 13.691 -15.494 -5.811 1.00 89.81 98 TYR A O 1
ATOM 798 N N . HIS A 1 99 ? 12.709 -14.846 -3.903 1.00 86.69 99 HIS A N 1
ATOM 799 C CA . HIS A 1 99 ? 13.935 -14.956 -3.106 1.00 86.69 99 HIS A CA 1
ATOM 800 C C . HIS A 1 99 ? 14.483 -16.388 -3.051 1.00 86.69 99 HIS A C 1
ATOM 802 O O . HIS A 1 99 ? 15.693 -16.584 -3.180 1.00 86.69 99 HIS A O 1
ATOM 808 N N . LYS A 1 100 ? 13.615 -17.404 -2.933 1.00 88.50 100 LYS A N 1
ATOM 809 C CA . LYS A 1 100 ? 14.019 -18.820 -3.012 1.00 88.50 100 LYS A CA 1
ATOM 810 C C . LYS A 1 100 ? 14.667 -19.142 -4.361 1.00 88.50 100 LYS A C 1
ATOM 812 O O . LYS A 1 100 ? 15.709 -19.795 -4.399 1.00 88.50 100 LYS A O 1
ATOM 817 N N . LYS A 1 101 ? 14.088 -18.651 -5.464 1.00 90.44 101 LYS A N 1
ATOM 818 C CA . LYS A 1 101 ? 14.635 -18.828 -6.818 1.00 90.44 101 LYS A CA 1
ATOM 819 C C . LYS A 1 101 ? 16.012 -18.177 -6.973 1.00 90.44 101 LYS A C 1
ATOM 821 O O . LYS A 1 101 ? 16.894 -18.795 -7.564 1.00 90.44 101 LYS A O 1
ATOM 826 N N . LEU A 1 102 ? 16.204 -16.967 -6.442 1.00 86.44 102 LEU A N 1
ATOM 827 C CA . LEU A 1 102 ? 17.494 -16.269 -6.487 1.00 86.44 102 LEU A CA 1
ATOM 828 C C . LEU A 1 102 ? 18.576 -16.990 -5.677 1.00 86.44 102 LEU A C 1
ATOM 830 O O . LEU A 1 102 ? 19.679 -17.174 -6.189 1.00 86.44 102 LEU A O 1
ATOM 834 N N . ARG A 1 103 ? 18.248 -17.467 -4.467 1.00 82.06 103 ARG A N 1
ATOM 835 C CA . ARG A 1 103 ? 19.176 -18.254 -3.634 1.00 82.06 103 ARG A CA 1
ATOM 836 C C . ARG A 1 103 ? 19.622 -19.539 -4.328 1.00 82.06 103 ARG A C 1
ATOM 838 O O . ARG A 1 103 ? 20.808 -19.826 -4.365 1.00 82.06 103 ARG A O 1
ATOM 845 N N . LYS A 1 104 ? 18.697 -20.269 -4.963 1.00 83.19 104 LYS A N 1
ATOM 846 C CA . LYS A 1 104 ? 19.026 -21.487 -5.729 1.00 83.19 104 LYS A CA 1
ATOM 847 C C . LYS A 1 104 ? 19.948 -21.214 -6.933 1.00 83.19 104 LYS A C 1
ATOM 849 O O . LYS A 1 104 ? 20.594 -22.133 -7.420 1.00 83.19 104 LYS A O 1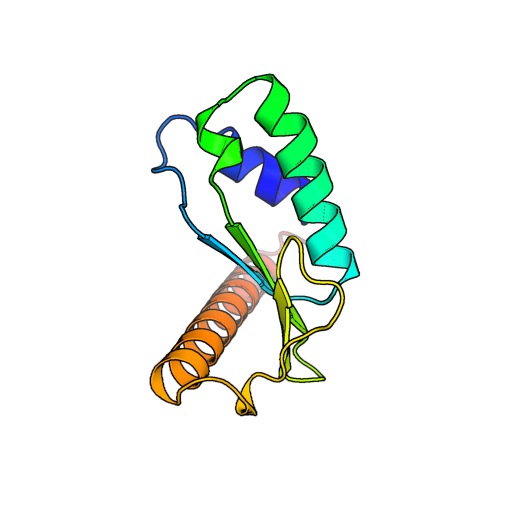
ATOM 854 N N . LYS A 1 105 ? 19.993 -19.974 -7.431 1.00 78.94 105 LYS A N 1
ATOM 855 C CA . LYS A 1 105 ? 20.809 -19.559 -8.582 1.00 78.94 105 LYS A CA 1
ATOM 856 C C . LYS A 1 105 ? 22.207 -19.023 -8.214 1.00 78.94 105 LYS A C 1
ATOM 858 O O . LYS A 1 105 ? 22.888 -18.560 -9.120 1.00 78.94 105 LYS A O 1
ATOM 863 N N . ASN A 1 106 ? 22.637 -19.077 -6.946 1.00 64.12 106 ASN A N 1
ATOM 864 C CA . ASN A 1 106 ? 23.932 -18.546 -6.470 1.00 64.12 106 ASN A CA 1
ATOM 865 C C . ASN A 1 106 ? 24.175 -17.058 -6.808 1.00 64.12 106 ASN A C 1
ATOM 867 O O . ASN A 1 106 ? 25.308 -16.635 -7.010 1.00 64.12 106 ASN A O 1
ATOM 871 N N . LEU A 1 107 ? 23.114 -16.246 -6.882 1.00 60.78 107 LEU A N 1
ATOM 872 C CA . LEU A 1 107 ? 23.216 -14.812 -7.200 1.00 60.78 107 LEU A CA 1
ATOM 873 C C . LEU A 1 107 ? 23.345 -13.899 -5.967 1.00 60.78 107 LEU A C 1
ATOM 875 O O . LEU A 1 107 ? 23.287 -12.682 -6.116 1.00 60.78 107 LEU A O 1
ATOM 879 N N . MET A 1 108 ? 23.528 -14.456 -4.767 1.00 52.84 108 MET A N 1
ATOM 880 C CA . MET A 1 108 ? 23.997 -13.733 -3.578 1.00 52.84 108 MET A CA 1
ATOM 881 C C . MET A 1 108 ? 24.880 -14.668 -2.735 1.00 52.84 108 MET A C 1
ATOM 883 O O . MET A 1 108 ? 24.536 -15.851 -2.666 1.00 52.84 108 M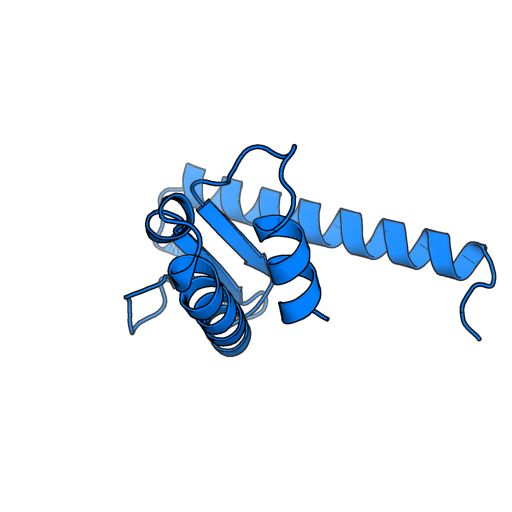ET A O 1
ATOM 887 N N . PRO A 1 109 ? 25.995 -14.174 -2.158 1.00 53.75 109 PRO A N 1
ATOM 888 C CA . PRO A 1 109 ? 26.805 -14.938 -1.209 1.00 53.75 109 PRO A CA 1
ATOM 889 C C . PRO A 1 109 ? 26.021 -15.300 0.060 1.00 53.75 109 PRO A C 1
ATOM 891 O O . PRO A 1 109 ? 25.017 -14.609 0.368 1.00 53.75 109 PRO A O 1
#

Sequence (109 aa):
MLKETISRRLQHSEWPYPEIMLIDGGKGQLNAALEIKNQSASWRTKIKNLKIISIAKGKQELFIEGKDNPIPLKNLPREIYNLILQLDAEAHRFAITYHKKLRKKNLMP

Secondary structure (DSSP, 8-state):
-HHHHHHHHHH-SSSPPPSEEEEES-HHHHHHHHHHHHHHHTT-GGGGG-EEEEEETTTTEEEETT-SSPEEGGGS-HHHHHHHHHHHHHHHHHHHHHHHHHHHTT---